Protein AF-A0A4V3UQ76-F1 (afdb_monomer_lite)

Organism: NCBI:txid1220188

pLDDT: mean 72.52, std 15.18, range [33.94, 88.88]

Secondary structure (DSSP, 8-state):
--HHHHHHTT-GGG------TTTSSS---------TT-HHHHHHHHHHHHHHHHHHTT-TTEEEEEEEEEETTTTEEEEEEEEEETTSS-EEEEEEEEE--SHHHHHHH-

Structure (mmCIF, N/CA/C/O backbone):
data_AF-A0A4V3UQ76-F1
#
_entry.id   AF-A0A4V3UQ76-F1
#
loop_
_atom_site.group_PDB
_atom_site.id
_atom_site.type_symbol
_atom_site.label_atom_id
_atom_site.label_alt_id
_atom_site.label_comp_id
_atom_site.label_asym_id
_atom_site.label_entity_id
_atom_site.label_seq_id
_atom_site.pdbx_PDB_ins_code
_atom_site.Cartn_x
_atom_site.Cartn_y
_atom_site.Cartn_z
_atom_site.occupancy
_atom_site.B_iso_or_equiv
_atom_site.auth_seq_id
_atom_site.auth_comp_id
_atom_site.auth_asym_id
_atom_site.auth_atom_id
_atom_site.pdbx_PDB_model_num
ATOM 1 N N . MET A 1 1 ? -2.208 -3.460 -18.403 1.00 53.78 1 MET A N 1
ATOM 2 C CA . MET A 1 1 ? -3.613 -2.983 -18.417 1.00 53.78 1 MET A CA 1
ATOM 3 C C . MET A 1 1 ? -4.265 -3.450 -17.126 1.00 53.78 1 MET A C 1
ATOM 5 O O . MET A 1 1 ? -4.016 -4.587 -16.751 1.00 53.78 1 MET A O 1
ATOM 9 N N . SER A 1 2 ? -5.030 -2.607 -16.426 1.00 59.75 2 SER A N 1
ATOM 10 C CA . SER A 1 2 ? -5.634 -3.023 -15.154 1.00 59.75 2 SER A CA 1
ATOM 11 C C . SER A 1 2 ? -6.688 -4.110 -15.378 1.00 59.75 2 SER A C 1
ATOM 13 O O . SER A 1 2 ? -7.590 -3.932 -16.200 1.00 59.75 2 SER A O 1
ATOM 15 N N . ALA A 1 3 ? -6.591 -5.216 -14.634 1.00 65.12 3 ALA A N 1
ATOM 16 C CA . ALA A 1 3 ? -7.556 -6.315 -14.670 1.00 65.12 3 ALA A CA 1
ATOM 17 C C . ALA A 1 3 ? -9.000 -5.833 -14.431 1.00 65.12 3 ALA A C 1
ATOM 19 O O . ALA A 1 3 ? -9.912 -6.240 -15.148 1.00 65.12 3 ALA A O 1
ATOM 20 N N . ALA A 1 4 ? -9.192 -4.882 -13.510 1.00 63.69 4 ALA A N 1
ATOM 21 C CA . ALA A 1 4 ? -10.497 -4.283 -13.237 1.00 63.69 4 ALA A CA 1
ATOM 22 C C . ALA A 1 4 ? -11.054 -3.510 -14.446 1.00 63.69 4 ALA A C 1
ATOM 24 O O . ALA A 1 4 ? -12.259 -3.514 -14.694 1.00 63.69 4 ALA A O 1
ATOM 25 N N . GLY A 1 5 ? -10.183 -2.854 -15.219 1.00 64.25 5 GLY A N 1
ATOM 26 C CA . GLY A 1 5 ? -10.569 -2.165 -16.449 1.00 64.25 5 GLY A CA 1
ATOM 27 C C . GLY A 1 5 ? -11.073 -3.141 -17.508 1.00 64.25 5 GLY A C 1
ATOM 28 O O . GLY A 1 5 ? -12.152 -2.934 -18.052 1.00 64.25 5 GLY A O 1
ATOM 29 N N . LEU A 1 6 ? -10.331 -4.231 -17.736 1.00 70.25 6 LEU A N 1
ATOM 30 C CA . LEU A 1 6 ? -10.701 -5.299 -18.674 1.00 70.25 6 LEU A CA 1
ATOM 31 C C . LEU A 1 6 ? -12.018 -5.983 -18.292 1.00 70.25 6 LEU A C 1
ATOM 33 O O . LEU A 1 6 ? -12.829 -6.273 -19.169 1.00 70.25 6 LEU A O 1
ATOM 37 N N . GLU A 1 7 ? -12.255 -6.203 -17.000 1.00 75.56 7 GLU A N 1
ATOM 38 C CA . GLU A 1 7 ? -13.502 -6.791 -16.509 1.00 75.56 7 GLU A CA 1
ATOM 39 C C . GLU A 1 7 ? -14.707 -5.862 -16.722 1.00 75.56 7 GLU A C 1
ATOM 41 O O . GLU A 1 7 ? -15.736 -6.316 -17.219 1.00 75.56 7 GLU A O 1
ATOM 46 N N . ARG A 1 8 ? -14.568 -4.552 -16.463 1.00 72.06 8 ARG A N 1
ATOM 47 C CA . ARG A 1 8 ? -15.651 -3.573 -16.696 1.00 72.06 8 ARG A CA 1
ATOM 48 C C . ARG A 1 8 ? -16.063 -3.451 -18.159 1.00 72.06 8 ARG A C 1
ATOM 50 O O . ARG A 1 8 ? -17.228 -3.183 -18.427 1.00 72.06 8 ARG A O 1
ATOM 57 N N . VAL A 1 9 ? -15.131 -3.636 -19.093 1.00 76.81 9 VAL A N 1
ATOM 58 C CA . VAL A 1 9 ? -15.417 -3.555 -20.537 1.00 76.81 9 VAL A CA 1
ATOM 59 C C . VAL A 1 9 ? -15.742 -4.916 -21.167 1.00 76.81 9 VAL A C 1
ATOM 61 O O . VAL A 1 9 ? -15.749 -5.039 -22.387 1.00 76.81 9 VAL A O 1
ATOM 64 N N . GLY A 1 10 ? -15.986 -5.959 -20.361 1.00 74.56 10 GLY A N 1
ATOM 65 C CA . GLY A 1 10 ? -16.352 -7.293 -20.859 1.00 74.56 10 GLY A CA 1
ATOM 66 C C . GLY A 1 10 ? -15.208 -8.062 -21.537 1.00 74.56 10 GLY A C 1
ATOM 67 O O . GLY A 1 10 ? -15.424 -9.109 -22.143 1.00 74.56 10 GLY A O 1
ATOM 68 N N . LEU A 1 11 ? -13.967 -7.590 -21.410 1.00 78.69 11 LEU A N 1
ATOM 69 C CA . LEU A 1 11 ? -12.767 -8.194 -21.998 1.00 78.69 11 LEU A CA 1
ATOM 70 C C . LEU A 1 11 ? -12.013 -9.094 -21.010 1.00 78.69 11 LEU A C 1
ATOM 72 O O . LEU A 1 11 ? -10.816 -9.333 -21.168 1.00 78.69 11 LEU A O 1
ATOM 76 N N . LYS A 1 12 ? -12.706 -9.628 -19.998 1.00 74.81 12 LYS A N 1
ATOM 77 C CA . LYS A 1 12 ? -12.123 -10.512 -18.976 1.00 74.81 12 LYS A CA 1
ATOM 78 C C . LYS A 1 12 ? -11.389 -11.717 -19.577 1.00 74.81 12 LYS A C 1
ATOM 80 O O . LYS A 1 12 ? -10.339 -12.097 -19.077 1.00 74.81 12 LYS A O 1
ATOM 85 N N . HIS A 1 13 ? -11.883 -12.254 -20.695 1.00 79.94 13 HIS A N 1
ATOM 86 C CA . HIS A 1 13 ? -11.270 -13.374 -21.423 1.00 79.94 13 HIS A CA 1
ATOM 87 C C . HIS A 1 13 ? -9.864 -13.074 -21.981 1.00 79.94 13 HIS A C 1
ATOM 89 O O . HIS A 1 13 ? -9.179 -13.985 -22.430 1.00 79.94 13 HIS A O 1
ATOM 95 N N . ARG A 1 14 ? -9.423 -11.809 -21.972 1.00 74.62 14 ARG A N 1
ATOM 96 C CA . ARG A 1 14 ? -8.074 -11.401 -22.392 1.00 74.62 14 ARG A CA 1
ATOM 97 C C . ARG A 1 14 ? -7.064 -11.373 -21.241 1.00 74.62 14 ARG A C 1
ATOM 99 O O . ARG A 1 14 ? -5.890 -11.100 -21.483 1.00 74.62 14 ARG A O 1
ATOM 106 N N . ILE A 1 15 ? -7.498 -11.610 -20.000 1.00 75.31 15 ILE A N 1
ATOM 107 C CA . ILE A 1 15 ? -6.608 -11.683 -18.837 1.00 75.31 15 ILE A CA 1
ATOM 108 C C . ILE A 1 15 ? -5.979 -13.077 -18.815 1.00 75.31 15 ILE A C 1
ATOM 110 O O . ILE A 1 15 ? -6.606 -14.037 -18.384 1.00 75.31 15 ILE A O 1
ATOM 114 N N . ASN A 1 16 ? -4.740 -13.178 -19.295 1.00 69.88 16 ASN A N 1
ATOM 115 C CA . ASN A 1 16 ? -4.013 -14.450 -19.340 1.00 69.88 16 ASN A CA 1
ATOM 116 C C . ASN A 1 16 ? -3.294 -14.770 -18.015 1.00 69.88 16 ASN A C 1
ATOM 118 O O . ASN A 1 16 ? -2.989 -15.922 -17.730 1.00 69.88 16 ASN A O 1
ATOM 122 N N . GLN A 1 17 ? -3.019 -13.743 -17.207 1.00 61.00 17 GLN A N 1
ATOM 123 C CA . GLN A 1 17 ? -2.379 -13.860 -15.901 1.00 61.00 17 GLN A CA 1
ATOM 124 C C . GLN A 1 17 ? -2.727 -12.635 -15.050 1.00 61.00 17 GLN A C 1
ATOM 126 O O . GLN A 1 17 ? -2.728 -11.505 -15.546 1.00 61.00 17 GLN A O 1
ATOM 131 N N . TYR A 1 18 ? -3.002 -12.856 -13.766 1.00 61.91 18 TYR A N 1
ATOM 132 C CA . TYR A 1 18 ? -3.028 -11.788 -12.771 1.00 61.91 18 TYR A CA 1
ATOM 133 C C . TYR A 1 18 ? -1.608 -11.618 -12.237 1.00 61.91 18 TYR A C 1
ATOM 135 O O . TYR A 1 18 ? -1.059 -12.536 -11.636 1.00 61.91 18 TYR A O 1
ATOM 143 N N . LEU A 1 19 ? -0.998 -10.466 -12.504 1.00 56.81 19 LEU A N 1
ATOM 144 C CA . LEU A 1 19 ? 0.328 -10.139 -11.989 1.00 56.81 19 LEU A CA 1
ATOM 145 C C . LEU A 1 19 ? 0.179 -9.639 -10.550 1.00 56.81 19 LEU A C 1
ATOM 147 O O . LEU A 1 19 ? -0.436 -8.597 -10.320 1.00 56.81 19 LEU A O 1
ATOM 151 N N . GLY A 1 20 ? 0.702 -10.419 -9.606 1.00 55.62 20 GLY A N 1
ATOM 152 C CA . GLY A 1 20 ? 0.828 -10.055 -8.197 1.00 55.62 20 GLY A CA 1
ATOM 153 C C . GLY A 1 20 ? 2.284 -9.797 -7.809 1.00 55.62 20 GLY A C 1
ATOM 154 O O . GLY A 1 20 ? 3.203 -10.044 -8.593 1.00 55.62 20 GLY A O 1
ATOM 155 N N . SER A 1 21 ? 2.487 -9.343 -6.571 1.00 56.47 21 SER A N 1
ATOM 156 C CA . SER A 1 21 ? 3.797 -8.979 -6.008 1.00 56.47 21 SER A CA 1
ATOM 157 C C . SER A 1 21 ? 4.902 -10.023 -6.195 1.00 56.47 21 SER A C 1
ATOM 159 O O . SER A 1 21 ? 6.065 -9.683 -6.395 1.00 56.47 21 SER A O 1
ATOM 161 N N . LYS A 1 22 ? 4.534 -11.307 -6.217 1.00 52.72 22 LYS A N 1
ATOM 162 C CA . LYS A 1 22 ? 5.484 -12.422 -6.294 1.00 52.72 22 LYS A CA 1
ATOM 163 C C . LYS A 1 22 ? 5.930 -12.794 -7.711 1.00 52.72 22 LYS A C 1
ATOM 165 O O . LYS A 1 22 ? 6.947 -13.465 -7.837 1.00 52.72 22 LYS A O 1
ATOM 170 N N . ASP A 1 23 ? 5.226 -12.346 -8.754 1.00 48.09 23 ASP A N 1
ATOM 171 C CA . ASP A 1 23 ? 5.364 -12.935 -10.097 1.00 48.09 23 ASP A CA 1
ATOM 172 C C . ASP A 1 23 ? 5.756 -11.945 -11.210 1.00 48.09 23 ASP A C 1
ATOM 174 O O . ASP A 1 23 ? 5.956 -12.369 -12.347 1.00 48.09 23 ASP A O 1
ATOM 178 N N . GLY A 1 24 ? 5.857 -10.633 -10.941 1.00 50.19 24 GLY A N 1
ATOM 179 C CA . GLY A 1 24 ? 5.938 -9.653 -12.038 1.00 50.19 24 GLY A CA 1
ATOM 180 C C . GLY A 1 24 ? 6.752 -8.378 -11.845 1.00 50.19 24 GLY A C 1
ATOM 181 O O . GLY A 1 24 ? 6.833 -7.607 -12.797 1.00 50.19 24 GLY A O 1
ATOM 182 N N . GLY A 1 25 ? 7.312 -8.098 -10.661 1.00 44.28 25 GLY A N 1
ATOM 183 C CA . GLY A 1 25 ? 8.108 -6.878 -10.404 1.00 44.28 25 GLY A CA 1
ATOM 184 C C . GLY A 1 25 ? 7.366 -5.541 -10.599 1.00 44.28 25 GLY A C 1
ATOM 185 O O . GLY A 1 25 ? 7.948 -4.475 -10.424 1.00 44.28 25 GLY A O 1
ATOM 186 N N . ILE A 1 26 ? 6.080 -5.590 -10.951 1.00 45.44 26 ILE A N 1
ATOM 187 C CA . ILE A 1 26 ? 5.165 -4.464 -11.105 1.00 45.44 26 ILE A CA 1
ATOM 188 C C . ILE A 1 26 ? 4.009 -4.757 -10.1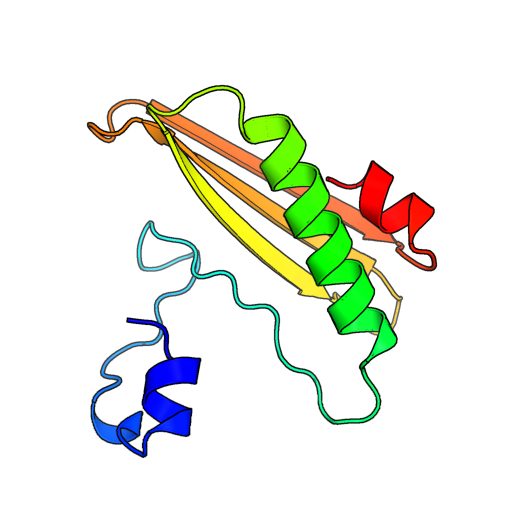46 1.00 45.44 26 ILE A C 1
ATOM 190 O O . ILE A 1 26 ? 3.153 -5.585 -10.464 1.00 45.44 26 ILE A O 1
ATOM 194 N N . LEU A 1 27 ? 3.984 -4.128 -8.963 1.00 46.19 27 LEU A N 1
ATOM 195 C CA . LEU A 1 27 ? 2.827 -4.242 -8.068 1.00 46.19 27 LEU A CA 1
ATOM 196 C C . LEU A 1 27 ? 1.689 -3.437 -8.695 1.00 46.19 27 LEU A C 1
ATOM 198 O O . LEU A 1 27 ? 1.770 -2.231 -8.950 1.00 46.19 27 LEU A O 1
ATOM 202 N N . HIS A 1 28 ? 0.618 -4.139 -9.017 1.00 43.44 28 HIS A N 1
ATOM 203 C CA . HIS A 1 28 ? -0.625 -3.518 -9.413 1.00 43.44 28 HIS A CA 1
ATOM 204 C C . HIS A 1 28 ? -1.324 -3.074 -8.125 1.00 43.44 28 HIS A C 1
ATOM 206 O O . HIS A 1 28 ? -1.478 -3.894 -7.224 1.00 43.44 28 HIS A O 1
ATOM 212 N N . ALA A 1 29 ? -1.739 -1.805 -8.033 1.00 40.19 29 ALA A N 1
ATOM 213 C CA . ALA A 1 29 ? -2.516 -1.296 -6.904 1.00 40.19 29 ALA A CA 1
ATOM 214 C C . ALA A 1 29 ? -3.852 -2.049 -6.823 1.00 40.19 29 ALA A C 1
ATOM 216 O O . ALA A 1 29 ? -4.852 -1.679 -7.444 1.00 40.19 29 ALA A O 1
ATOM 217 N N . ASN A 1 30 ? -3.855 -3.176 -6.118 1.00 43.59 30 ASN A N 1
ATOM 218 C CA . ASN A 1 30 ? -5.037 -3.983 -5.911 1.00 43.59 30 ASN A CA 1
ATOM 219 C C . ASN A 1 30 ? -5.719 -3.487 -4.639 1.00 43.59 30 ASN A C 1
ATOM 221 O O . ASN A 1 30 ? -5.721 -4.152 -3.607 1.00 43.59 30 ASN A O 1
ATOM 225 N N . ALA A 1 31 ? -6.320 -2.298 -4.711 1.00 45.56 31 ALA A N 1
ATOM 226 C CA . ALA A 1 31 ? -7.351 -1.931 -3.757 1.00 45.56 31 ALA A CA 1
ATOM 227 C C . ALA A 1 31 ? -8.513 -2.904 -3.984 1.00 45.56 31 ALA A C 1
ATOM 229 O O . ALA A 1 31 ? -9.384 -2.664 -4.821 1.00 45.56 31 ALA A O 1
ATOM 230 N N . THR A 1 32 ? -8.478 -4.050 -3.299 1.00 42.16 32 THR A N 1
ATOM 231 C CA . THR A 1 32 ? -9.539 -5.054 -3.347 1.00 42.16 32 THR A CA 1
ATOM 232 C C . THR A 1 32 ? -10.855 -4.320 -3.110 1.00 42.16 32 THR A C 1
ATOM 234 O O . THR A 1 32 ? -11.096 -3.789 -2.022 1.00 42.16 32 THR A O 1
ATOM 237 N N . ILE A 1 33 ? -11.692 -4.230 -4.149 1.00 45.66 33 ILE A N 1
ATOM 238 C CA . ILE A 1 33 ? -13.043 -3.680 -4.047 1.00 45.66 33 ILE A CA 1
ATOM 239 C C . ILE A 1 33 ? -13.842 -4.735 -3.286 1.00 45.66 33 ILE A C 1
ATOM 241 O O . ILE A 1 33 ? -14.508 -5.591 -3.866 1.00 45.66 33 ILE A O 1
ATOM 245 N N . ALA A 1 34 ? -13.703 -4.723 -1.963 1.00 41.28 34 ALA A N 1
ATOM 246 C CA . ALA A 1 34 ? -14.584 -5.461 -1.090 1.00 41.28 34 ALA A CA 1
ATOM 247 C C . ALA A 1 34 ? -16.012 -4.959 -1.346 1.00 41.28 34 ALA A C 1
ATOM 249 O O . ALA A 1 34 ? -16.249 -3.764 -1.522 1.00 41.28 34 ALA A O 1
ATOM 250 N N . GLN A 1 35 ? -16.932 -5.915 -1.415 1.00 33.94 35 GLN A N 1
ATOM 251 C CA . GLN A 1 35 ? -18.375 -5.788 -1.621 1.00 33.94 35 GLN A CA 1
ATOM 252 C C . GLN A 1 35 ? -19.038 -4.589 -0.891 1.00 33.94 35 GLN A C 1
ATOM 254 O O . GLN A 1 35 ? -18.457 -4.025 0.037 1.00 33.94 35 GLN A O 1
ATOM 259 N N . PRO A 1 36 ? -20.282 -4.203 -1.256 1.00 35.75 36 PRO A N 1
ATOM 260 C CA . PRO A 1 36 ? -20.867 -2.870 -1.021 1.00 35.75 36 PRO A CA 1
ATOM 261 C C . PRO A 1 36 ? -20.989 -2.387 0.438 1.00 35.75 36 PRO A C 1
ATOM 263 O O . PRO A 1 36 ? -21.384 -1.247 0.667 1.00 35.75 36 PRO A O 1
ATOM 266 N N . THR A 1 37 ? -20.638 -3.204 1.431 1.00 42.53 37 THR A N 1
ATOM 267 C CA . THR A 1 37 ? -20.554 -2.842 2.854 1.00 42.53 37 THR A CA 1
ATOM 268 C C . THR A 1 37 ? -19.179 -2.278 3.272 1.00 42.53 37 THR A C 1
ATOM 270 O O . THR A 1 37 ? -19.028 -1.817 4.401 1.00 42.53 37 THR A O 1
ATOM 273 N N . GLY A 1 38 ? -18.178 -2.260 2.375 1.00 51.75 38 GLY A N 1
ATOM 274 C CA . GLY A 1 38 ? -16.764 -1.932 2.643 1.00 51.75 38 GLY A CA 1
ATOM 275 C C . GLY A 1 38 ? -16.294 -0.499 2.346 1.00 51.75 38 GLY A C 1
ATOM 276 O O . GLY A 1 38 ? -15.087 -0.256 2.331 1.00 51.75 38 GLY A O 1
ATOM 277 N N . ARG A 1 39 ? -17.208 0.460 2.125 1.00 55.47 39 ARG A N 1
ATOM 278 C CA . ARG A 1 39 ? -16.880 1.835 1.682 1.00 55.47 39 ARG A CA 1
ATOM 279 C C . ARG A 1 39 ? -15.833 2.519 2.575 1.00 55.47 39 ARG A C 1
ATOM 281 O O . ARG A 1 39 ? -14.921 3.141 2.054 1.00 55.47 39 ARG A O 1
ATOM 288 N N . SER A 1 40 ? -15.903 2.335 3.896 1.00 68.25 40 SER A N 1
ATOM 289 C CA . SER A 1 40 ? -14.927 2.894 4.842 1.00 68.25 40 SER A CA 1
ATOM 290 C C . SER A 1 40 ? -13.539 2.257 4.725 1.00 68.25 40 SER A C 1
ATOM 292 O O . SER A 1 40 ? -12.557 2.985 4.676 1.00 68.25 40 SER A O 1
ATOM 294 N N . LYS A 1 41 ? -13.427 0.927 4.606 1.00 78.31 41 LYS A N 1
ATOM 295 C CA . LYS A 1 41 ? -12.129 0.238 4.463 1.00 78.31 41 LYS A CA 1
ATOM 296 C C . LYS A 1 41 ? -11.426 0.601 3.155 1.00 78.31 41 LYS A C 1
ATOM 298 O O . LYS A 1 41 ? -10.242 0.919 3.164 1.00 78.31 41 LYS A O 1
ATOM 303 N N . SER A 1 42 ? -12.153 0.605 2.038 1.00 76.94 42 SER A N 1
ATOM 304 C CA . SER A 1 42 ? -11.585 1.012 0.747 1.00 76.94 42 SER A CA 1
ATOM 305 C C . SER A 1 42 ? -11.211 2.498 0.730 1.00 76.94 42 SER A C 1
ATOM 307 O O . SER A 1 42 ? -10.191 2.856 0.151 1.00 76.94 42 SER A O 1
ATOM 309 N N . THR A 1 43 ? -11.985 3.366 1.399 1.00 83.69 43 THR A N 1
ATOM 310 C CA . THR A 1 43 ? -11.623 4.782 1.569 1.00 83.69 43 THR A CA 1
ATOM 311 C C . THR A 1 43 ? -10.354 4.950 2.402 1.00 83.69 43 THR A C 1
ATOM 313 O O . THR A 1 43 ? -9.488 5.715 1.997 1.00 83.69 43 THR A O 1
ATOM 316 N N . LEU A 1 44 ? -10.212 4.233 3.521 1.00 85.62 44 LEU A N 1
ATOM 317 C CA . LEU A 1 44 ? -9.018 4.301 4.371 1.00 85.62 44 LEU A CA 1
ATOM 318 C C . LEU A 1 44 ? -7.764 3.818 3.633 1.00 85.62 44 LEU A C 1
ATOM 320 O O . LEU A 1 44 ? -6.752 4.506 3.661 1.00 85.62 44 LEU A O 1
ATOM 324 N N . ALA A 1 45 ? -7.853 2.702 2.905 1.00 85.25 45 ALA A N 1
ATOM 325 C CA . ALA A 1 45 ? -6.750 2.226 2.072 1.00 85.25 45 ALA A CA 1
ATOM 326 C C . ALA A 1 45 ? -6.365 3.256 0.992 1.00 85.25 45 ALA A C 1
ATOM 328 O O . ALA A 1 45 ? -5.211 3.649 0.884 1.00 85.25 45 ALA A O 1
ATOM 329 N N . CYS A 1 46 ? -7.344 3.795 0.259 1.00 85.00 46 CYS A N 1
ATOM 330 C CA . CYS A 1 46 ? -7.089 4.810 -0.768 1.00 85.00 46 CYS A CA 1
ATOM 331 C C . CYS A 1 46 ? -6.467 6.099 -0.196 1.00 85.00 46 CYS A C 1
ATOM 333 O O . CYS A 1 46 ? -5.619 6.718 -0.835 1.00 85.00 46 CYS A O 1
ATOM 335 N N . LEU A 1 47 ? -6.869 6.514 1.010 1.00 87.00 47 LEU A N 1
ATOM 336 C CA . LEU A 1 47 ? -6.290 7.681 1.678 1.00 87.00 47 LEU A CA 1
ATOM 337 C C . LEU A 1 47 ? -4.840 7.441 2.100 1.00 87.00 47 LEU A C 1
ATOM 339 O O . LEU A 1 47 ? -4.016 8.322 1.869 1.00 87.00 47 LEU A O 1
ATOM 343 N N . ALA A 1 48 ? -4.531 6.260 2.637 1.00 86.12 48 ALA A N 1
ATOM 344 C CA . ALA A 1 48 ? -3.161 5.874 2.956 1.00 86.12 48 ALA A CA 1
ATOM 345 C C . ALA A 1 48 ? -2.281 5.822 1.698 1.00 86.12 48 ALA A C 1
ATOM 347 O O . ALA A 1 48 ? -1.211 6.421 1.668 1.00 86.12 48 ALA A O 1
ATOM 348 N N . GLU A 1 49 ? -2.769 5.214 0.611 1.00 85.06 49 GLU A N 1
ATOM 349 C CA . GLU A 1 49 ? -2.022 5.112 -0.649 1.00 85.06 49 GLU A CA 1
ATOM 350 C C . GLU A 1 49 ? -1.742 6.504 -1.218 1.00 85.06 49 GLU A C 1
ATOM 352 O O . GLU A 1 49 ? -0.624 6.824 -1.618 1.00 85.06 49 GLU A O 1
ATOM 357 N N . ARG A 1 50 ? -2.757 7.371 -1.204 1.00 85.94 50 ARG A N 1
ATOM 358 C CA . ARG A 1 50 ? -2.629 8.744 -1.685 1.00 85.94 50 ARG A CA 1
ATOM 359 C C . ARG A 1 50 ? -1.683 9.577 -0.822 1.00 85.94 50 ARG A C 1
ATOM 361 O O . ARG A 1 50 ? -1.011 10.446 -1.372 1.00 85.94 50 ARG A O 1
ATOM 368 N N . SER A 1 51 ? -1.661 9.358 0.492 1.00 86.25 51 SER A N 1
ATOM 369 C CA . SER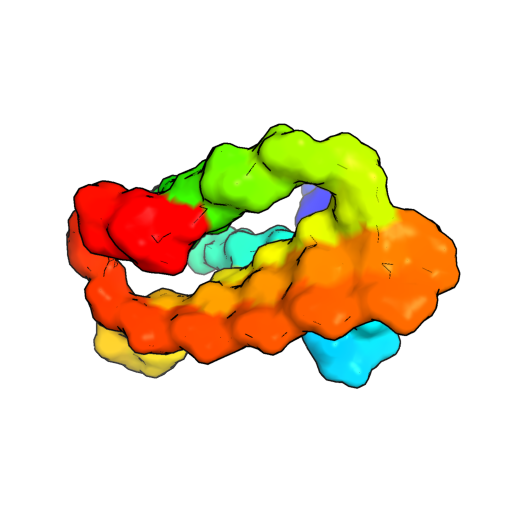 A 1 51 ? -0.724 10.038 1.392 1.00 86.25 51 SER A CA 1
ATOM 370 C C . SER A 1 51 ? 0.715 9.642 1.068 1.00 86.25 51 SER A C 1
ATOM 372 O O . SER A 1 51 ? 1.528 10.514 0.765 1.00 86.25 51 SER A O 1
ATOM 374 N N . LEU A 1 52 ? 0.974 8.337 0.934 1.00 84.94 52 LEU A N 1
ATOM 375 C CA . LEU A 1 52 ? 2.284 7.814 0.549 1.00 84.94 52 LEU A CA 1
ATOM 376 C C . LEU A 1 52 ? 2.754 8.365 -0.797 1.00 84.94 52 LEU A C 1
ATOM 378 O O . LEU A 1 52 ? 3.888 8.823 -0.933 1.00 84.94 52 LEU A O 1
ATOM 382 N N . MET A 1 53 ? 1.872 8.372 -1.797 1.00 83.44 53 MET A N 1
ATOM 383 C CA . MET A 1 53 ? 2.203 8.907 -3.118 1.00 83.44 53 MET A CA 1
ATOM 384 C C . MET A 1 53 ? 2.555 10.399 -3.055 1.00 83.44 53 MET A C 1
ATOM 386 O O . MET A 1 53 ? 3.509 10.806 -3.707 1.00 83.44 53 MET A O 1
ATOM 390 N N . ARG A 1 54 ? 1.876 11.204 -2.224 1.00 83.75 54 ARG A N 1
ATOM 391 C CA . ARG A 1 54 ? 2.235 12.621 -1.999 1.00 83.75 54 ARG A CA 1
ATOM 392 C C . ARG A 1 54 ? 3.584 12.789 -1.304 1.00 83.75 54 ARG A C 1
ATOM 394 O O . ARG A 1 54 ? 4.311 13.730 -1.611 1.00 83.75 54 ARG A O 1
ATOM 401 N N . THR A 1 55 ? 3.930 11.896 -0.381 1.00 81.19 55 THR A N 1
ATOM 402 C CA . THR A 1 55 ? 5.247 11.889 0.271 1.00 81.19 55 THR A CA 1
ATOM 403 C C . THR A 1 55 ? 6.356 11.573 -0.739 1.00 81.19 55 THR A C 1
ATOM 405 O O . THR A 1 55 ? 7.427 12.185 -0.706 1.00 81.19 55 THR A O 1
ATOM 408 N N . LEU A 1 56 ? 6.082 10.660 -1.676 1.00 75.31 56 LEU A N 1
ATOM 409 C CA . LEU A 1 56 ? 7.026 10.188 -2.692 1.00 75.31 56 LEU A CA 1
ATOM 410 C C . LEU A 1 56 ? 7.030 11.014 -3.997 1.00 75.31 56 LEU A C 1
ATOM 412 O O . LEU A 1 56 ? 7.945 10.860 -4.801 1.00 75.31 56 LEU A O 1
ATOM 416 N N . GLU A 1 57 ? 6.076 11.933 -4.194 1.00 65.19 57 GLU A N 1
ATOM 417 C CA . GLU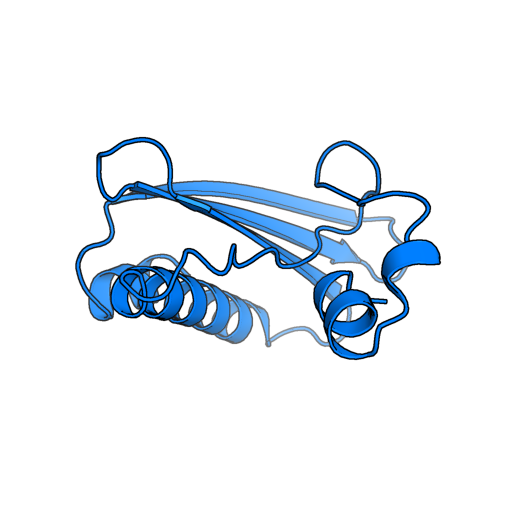 A 1 57 ? 5.902 12.817 -5.371 1.00 65.19 57 GLU A CA 1
ATOM 418 C C . GLU A 1 57 ? 7.093 13.759 -5.660 1.00 65.19 57 GLU A C 1
ATOM 420 O O . GLU A 1 57 ? 7.039 14.575 -6.581 1.00 65.19 57 GLU A O 1
ATOM 425 N N . ARG A 1 58 ? 8.185 13.677 -4.893 1.00 56.16 58 ARG A N 1
ATOM 426 C CA . ARG A 1 58 ? 9.335 14.579 -5.026 1.00 56.16 58 ARG A CA 1
ATOM 427 C C . ARG A 1 58 ? 10.264 14.234 -6.189 1.00 56.16 58 ARG A C 1
ATOM 429 O O . ARG A 1 58 ? 10.956 15.137 -6.645 1.00 56.16 58 ARG A O 1
ATOM 436 N N . ASP A 1 59 ? 10.240 13.002 -6.703 1.00 59.41 59 ASP A N 1
ATOM 437 C CA . ASP A 1 59 ? 11.126 12.579 -7.794 1.00 59.41 59 ASP A CA 1
ATOM 438 C C . ASP A 1 59 ? 10.357 12.013 -8.999 1.00 59.41 59 ASP A C 1
ATOM 440 O O . ASP A 1 59 ? 9.785 10.928 -8.967 1.00 59.41 59 ASP A O 1
ATOM 444 N N . TRP A 1 60 ? 10.402 12.736 -10.122 1.00 59.66 60 TRP A N 1
ATOM 445 C CA . TRP A 1 60 ? 9.835 12.328 -11.422 1.00 59.66 60 TRP A CA 1
ATOM 446 C C . TRP A 1 60 ? 10.552 11.109 -12.051 1.00 59.66 60 TRP A C 1
ATOM 448 O O . TRP A 1 60 ? 10.093 10.524 -13.030 1.00 59.66 60 TRP A O 1
ATOM 458 N N . SER A 1 61 ? 11.704 10.723 -11.503 1.00 65.12 61 SER A N 1
ATOM 459 C CA . SER A 1 61 ? 12.651 9.750 -12.065 1.00 65.12 61 SER A CA 1
ATOM 460 C C . SER A 1 61 ? 12.526 8.331 -11.497 1.00 65.12 61 SER A C 1
ATOM 462 O O . SER A 1 61 ? 13.432 7.516 -11.681 1.00 65.12 61 SER A O 1
ATOM 464 N N . VAL A 1 62 ? 11.420 8.010 -10.822 1.00 71.00 62 VAL A N 1
ATOM 465 C CA . VAL A 1 62 ? 11.205 6.692 -10.210 1.00 71.00 62 VAL A CA 1
ATOM 466 C C . VAL A 1 62 ? 9.838 6.099 -10.552 1.00 71.00 62 VAL A C 1
ATOM 468 O O . VAL A 1 62 ? 8.854 6.801 -10.771 1.00 71.00 62 VAL A O 1
ATOM 471 N N . ARG A 1 63 ? 9.773 4.769 -10.609 1.00 76.50 63 ARG A N 1
ATOM 472 C CA . ARG A 1 63 ? 8.537 3.989 -10.693 1.00 76.50 63 ARG A CA 1
ATOM 473 C C . ARG A 1 63 ? 8.125 3.596 -9.284 1.00 76.50 63 ARG A C 1
ATOM 475 O O . ARG A 1 63 ? 8.845 2.849 -8.630 1.00 76.50 63 ARG A O 1
ATOM 482 N N . ILE A 1 64 ? 6.974 4.084 -8.842 1.00 80.75 64 ILE A N 1
ATOM 483 C CA . ILE A 1 64 ? 6.406 3.769 -7.530 1.00 80.75 64 ILE A CA 1
ATOM 484 C C . ILE A 1 64 ? 5.265 2.781 -7.722 1.00 80.75 64 ILE A C 1
ATOM 486 O O . ILE A 1 64 ? 4.499 2.862 -8.685 1.00 80.75 64 ILE A O 1
ATOM 490 N N . SER A 1 65 ? 5.166 1.833 -6.808 1.00 82.19 65 SER A N 1
ATOM 491 C CA . SER A 1 65 ? 4.189 0.769 -6.862 1.00 82.19 65 SER A CA 1
ATOM 492 C C . SER A 1 65 ? 3.803 0.408 -5.430 1.00 82.19 65 SER A C 1
ATOM 494 O O . SER A 1 65 ? 4.671 0.153 -4.600 1.00 82.19 65 SER A O 1
ATOM 496 N N . VAL A 1 66 ? 2.507 0.477 -5.123 1.00 82.19 66 VAL A N 1
ATOM 497 C CA . VAL A 1 66 ? 1.963 0.309 -3.768 1.00 82.19 66 VAL A CA 1
ATOM 498 C C . VAL A 1 66 ? 0.866 -0.747 -3.812 1.00 82.19 66 VAL A C 1
ATOM 500 O O . VAL A 1 66 ? 0.028 -0.750 -4.713 1.00 82.19 66 VAL A O 1
ATOM 503 N N . GLU A 1 67 ? 0.876 -1.648 -2.840 1.00 84.00 67 GLU A N 1
ATOM 504 C CA . GLU A 1 67 ? -0.137 -2.670 -2.627 1.00 84.00 67 GLU A CA 1
ATOM 505 C C . GLU A 1 67 ? -0.656 -2.588 -1.194 1.00 84.00 67 GLU A C 1
ATOM 507 O O . GLU A 1 67 ? 0.086 -2.293 -0.254 1.00 84.00 67 GLU A O 1
ATOM 512 N N . MET A 1 68 ? -1.952 -2.848 -1.037 1.00 82.19 68 MET A N 1
ATOM 513 C CA . MET A 1 68 ? -2.614 -2.826 0.255 1.00 82.19 68 MET A CA 1
ATOM 514 C C . MET A 1 68 ? -3.491 -4.045 0.455 1.00 82.19 68 MET A C 1
ATOM 516 O O . MET A 1 68 ? -4.326 -4.378 -0.387 1.00 82.19 68 MET A O 1
ATOM 520 N N . GLU A 1 69 ? -3.357 -4.655 1.624 1.00 84.25 69 GLU A N 1
ATOM 521 C CA . GLU A 1 69 ? -4.112 -5.836 2.009 1.00 84.25 69 GLU A CA 1
ATOM 522 C C . GLU A 1 69 ? -4.678 -5.661 3.420 1.00 84.25 69 GLU A C 1
ATOM 524 O O . GLU A 1 69 ? -3.961 -5.344 4.367 1.00 84.25 69 GLU A O 1
ATOM 529 N N . TRP A 1 70 ? -5.984 -5.875 3.585 1.00 84.75 70 TRP A N 1
ATOM 530 C CA . TRP A 1 70 ? -6.587 -5.945 4.917 1.00 84.75 70 TRP A CA 1
ATOM 531 C C . TRP A 1 70 ? -6.396 -7.354 5.479 1.00 84.75 70 TRP A C 1
ATOM 533 O O . TRP A 1 70 ? -6.924 -8.312 4.914 1.00 84.75 70 TRP A O 1
ATOM 543 N N . ILE A 1 71 ? -5.681 -7.482 6.597 1.00 83.50 71 ILE A N 1
ATOM 544 C CA . ILE A 1 71 ? -5.287 -8.781 7.151 1.00 83.50 71 ILE A CA 1
ATOM 545 C C . ILE A 1 71 ? -6.179 -9.174 8.323 1.00 83.50 71 ILE A C 1
ATOM 547 O O . ILE A 1 71 ? -6.231 -8.510 9.360 1.00 83.50 71 ILE A O 1
ATOM 551 N N . GLY A 1 72 ? -6.825 -10.330 8.175 1.00 72.88 72 GLY A N 1
ATOM 552 C CA . GLY A 1 72 ? -7.649 -10.932 9.216 1.00 72.88 72 GLY A CA 1
ATOM 553 C C . GLY A 1 72 ? -8.958 -10.178 9.477 1.00 72.88 72 GLY A C 1
ATOM 554 O O . GLY A 1 72 ? -9.451 -9.405 8.656 1.00 72.88 72 GLY A O 1
ATOM 555 N N . GLN A 1 73 ? -9.568 -10.457 10.632 1.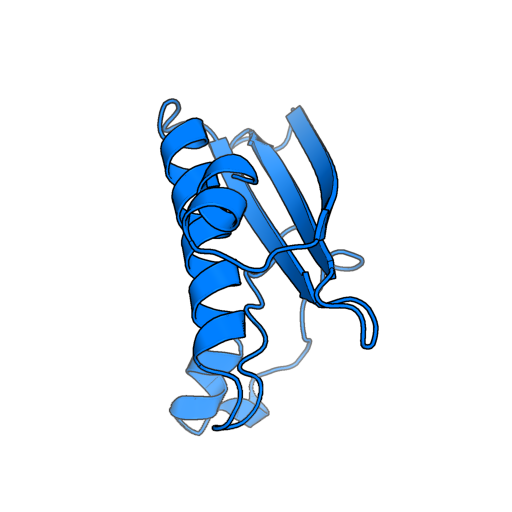00 66.44 73 GLN A N 1
ATOM 556 C CA . GLN A 1 73 ? -10.811 -9.802 11.071 1.00 66.44 73 GLN A CA 1
ATOM 557 C C . GLN A 1 73 ? -10.553 -8.502 11.849 1.00 66.44 73 GLN A C 1
ATOM 559 O O . GLN A 1 73 ? -11.408 -7.614 11.890 1.00 66.44 73 GLN A O 1
ATOM 564 N N . SER A 1 74 ? -9.363 -8.374 12.435 1.00 61.94 74 SER A N 1
ATOM 565 C CA . SER A 1 74 ? -8.799 -7.130 12.951 1.00 61.94 74 SER A CA 1
ATOM 566 C C . SER A 1 74 ? -8.645 -6.141 11.799 1.00 61.94 74 SER A C 1
ATOM 568 O O . SER A 1 74 ? -8.212 -6.523 10.721 1.00 61.94 74 SER A O 1
ATOM 570 N N . LYS A 1 75 ? -8.997 -4.868 11.987 1.00 73.88 75 LYS A N 1
ATOM 571 C CA . LYS A 1 75 ? -8.850 -3.808 10.971 1.00 73.88 75 LYS A CA 1
ATOM 572 C C . LYS A 1 75 ? -7.367 -3.439 10.739 1.00 73.88 75 LYS A C 1
ATOM 574 O O . LYS A 1 75 ? -7.009 -2.268 10.795 1.00 73.88 75 LYS A O 1
ATOM 579 N N . ALA A 1 76 ? -6.510 -4.433 10.537 1.00 84.62 76 ALA A N 1
ATOM 580 C CA . ALA A 1 76 ? -5.111 -4.283 10.190 1.00 84.62 76 ALA A CA 1
ATOM 581 C C . ALA A 1 76 ? -4.993 -4.120 8.675 1.00 84.62 76 ALA A C 1
ATOM 583 O O . ALA A 1 76 ? -5.546 -4.918 7.915 1.00 84.62 76 ALA A O 1
ATOM 584 N N . LEU A 1 77 ? -4.298 -3.073 8.257 1.00 86.44 77 LEU A N 1
ATOM 585 C CA . LEU A 1 77 ? -3.962 -2.767 6.881 1.00 86.44 77 LEU A CA 1
ATOM 586 C C . LEU A 1 77 ? -2.455 -2.966 6.721 1.00 86.44 77 LEU A C 1
ATOM 588 O O . LEU A 1 77 ? -1.664 -2.278 7.366 1.00 86.44 77 LEU A O 1
ATOM 592 N N . ARG A 1 78 ? -2.077 -3.922 5.877 1.00 87.50 78 ARG A N 1
ATOM 593 C CA . ARG A 1 78 ? -0.716 -4.085 5.374 1.00 87.50 78 ARG A CA 1
ATOM 594 C C . ARG A 1 78 ? -0.549 -3.203 4.156 1.00 87.50 78 ARG A C 1
ATOM 596 O O . ARG A 1 78 ? -1.342 -3.306 3.223 1.00 87.50 78 ARG A O 1
ATOM 603 N N . MET A 1 79 ? 0.478 -2.370 4.166 1.00 88.69 79 MET A N 1
ATOM 604 C CA . MET A 1 79 ? 0.902 -1.563 3.033 1.00 88.69 79 MET A CA 1
ATOM 605 C C . MET A 1 79 ? 2.301 -2.003 2.617 1.00 88.69 79 MET A C 1
ATOM 607 O O . MET A 1 79 ? 3.236 -1.945 3.413 1.00 88.69 79 MET A O 1
ATOM 611 N N . SER A 1 80 ? 2.441 -2.422 1.366 1.00 87.25 80 SER A N 1
ATOM 612 C CA . SER A 1 80 ? 3.718 -2.759 0.744 1.00 87.25 80 SER A CA 1
ATOM 613 C C . SER A 1 80 ? 3.996 -1.762 -0.368 1.00 87.25 80 SER A C 1
ATOM 615 O O . SER A 1 80 ? 3.167 -1.586 -1.256 1.00 87.25 80 SER A O 1
ATOM 617 N N . ALA A 1 81 ? 5.156 -1.117 -0.341 1.00 85.50 81 ALA A N 1
ATOM 618 C CA . ALA A 1 81 ? 5.548 -0.145 -1.350 1.00 85.50 81 ALA A CA 1
ATOM 619 C C . ALA A 1 81 ? 6.925 -0.485 -1.907 1.00 85.50 81 ALA A C 1
ATOM 621 O O . ALA A 1 81 ? 7.819 -0.893 -1.170 1.00 85.50 81 ALA A O 1
ATOM 622 N N . ILE A 1 82 ? 7.097 -0.303 -3.212 1.00 83.12 82 ILE A N 1
ATOM 623 C CA . ILE A 1 82 ? 8.383 -0.396 -3.889 1.00 83.12 82 ILE A CA 1
ATOM 624 C C . ILE A 1 82 ? 8.584 0.822 -4.784 1.00 83.12 82 ILE A C 1
ATOM 626 O O . ILE A 1 82 ? 7.683 1.254 -5.507 1.00 83.12 82 ILE A O 1
ATOM 630 N N . VAL A 1 83 ? 9.793 1.362 -4.734 1.00 83.38 83 VAL A N 1
ATOM 631 C CA . VAL A 1 83 ? 10.286 2.416 -5.611 1.00 83.38 83 VAL A CA 1
ATOM 632 C C . VAL A 1 83 ? 11.435 1.833 -6.415 1.00 83.38 83 VAL A C 1
ATOM 634 O O . VAL A 1 83 ? 12.359 1.264 -5.842 1.00 83.38 83 VAL A O 1
ATOM 637 N N . VAL A 1 84 ? 11.378 1.955 -7.736 1.00 80.12 84 VAL A N 1
ATOM 638 C CA . VAL A 1 84 ? 12.384 1.421 -8.662 1.00 80.12 84 VAL A CA 1
ATOM 639 C C . VAL A 1 84 ? 12.875 2.544 -9.570 1.00 80.12 84 VAL A C 1
ATOM 641 O O . VAL A 1 84 ? 12.073 3.336 -10.064 1.00 80.12 84 VAL A O 1
ATOM 644 N N . SER A 1 85 ? 14.178 2.624 -9.823 1.00 79.69 85 SER A N 1
ATOM 645 C CA . SER A 1 85 ? 14.736 3.555 -10.807 1.00 79.69 85 SER A CA 1
ATOM 646 C C . SER A 1 85 ? 14.217 3.248 -12.222 1.00 79.69 85 SER A C 1
ATOM 648 O O . SER A 1 85 ? 13.813 2.125 -12.538 1.00 79.69 85 SER A O 1
ATOM 650 N N . LEU A 1 86 ? 14.198 4.243 -13.115 1.00 78.94 86 LEU A N 1
ATOM 651 C CA . LEU A 1 86 ? 13.675 4.057 -14.482 1.00 78.94 86 LEU A CA 1
ATOM 652 C C . LEU A 1 86 ? 14.424 2.980 -15.282 1.00 78.94 86 LEU A C 1
ATOM 654 O O . LEU A 1 86 ? 13.804 2.256 -16.069 1.00 78.94 86 LEU A O 1
ATOM 658 N N . ASP A 1 87 ? 15.733 2.883 -15.061 1.00 79.94 87 ASP A N 1
ATOM 659 C CA . ASP A 1 87 ? 16.638 1.895 -15.652 1.00 79.94 87 ASP A CA 1
ATOM 660 C C . ASP A 1 87 ? 16.608 0.537 -14.925 1.00 79.94 87 ASP A C 1
ATOM 662 O O . ASP A 1 87 ? 17.196 -0.425 -15.411 1.00 79.94 87 ASP A O 1
ATOM 666 N N . GLY A 1 88 ? 15.909 0.438 -13.788 1.00 77.50 88 GLY A N 1
ATOM 667 C CA . GLY A 1 88 ? 15.791 -0.782 -12.991 1.00 77.50 88 GLY A CA 1
ATOM 668 C C . GLY A 1 88 ? 17.048 -1.164 -12.206 1.00 77.50 88 GLY A C 1
ATOM 669 O O . GLY A 1 88 ? 17.081 -2.248 -11.631 1.00 77.50 88 GLY A O 1
ATOM 670 N N . SER A 1 89 ? 18.077 -0.312 -12.173 1.00 82.69 89 SER A N 1
ATOM 671 C CA . SER A 1 89 ? 19.336 -0.590 -11.471 1.00 82.69 89 SER A CA 1
ATOM 672 C C . SER A 1 89 ? 19.219 -0.497 -9.948 1.00 82.69 89 SER A C 1
ATOM 674 O O . SER A 1 89 ? 20.007 -1.119 -9.233 1.00 82.69 89 SER A O 1
ATOM 676 N N . GLN A 1 90 ? 18.241 0.257 -9.440 1.00 76.69 90 GLN A N 1
ATOM 677 C CA . GLN A 1 90 ? 18.035 0.475 -8.013 1.00 76.69 90 GLN A CA 1
ATOM 678 C C . GLN A 1 90 ? 16.574 0.266 -7.632 1.00 76.69 90 GLN A C 1
ATOM 680 O O . GLN A 1 90 ? 15.660 0.685 -8.344 1.00 76.69 90 GLN A O 1
ATOM 685 N N . SER A 1 91 ? 16.355 -0.340 -6.468 1.00 82.25 91 SER A N 1
ATOM 686 C CA . SER A 1 91 ? 15.027 -0.486 -5.882 1.00 82.25 91 SER A CA 1
ATOM 687 C C . SER A 1 91 ? 15.069 -0.382 -4.363 1.00 82.25 91 SER A C 1
ATOM 689 O O . SER A 1 91 ? 15.975 -0.930 -3.736 1.00 82.25 91 SER A O 1
ATOM 691 N N . ALA A 1 92 ? 14.058 0.254 -3.781 1.00 82.81 92 ALA A N 1
ATOM 692 C CA . ALA A 1 92 ? 13.784 0.245 -2.351 1.00 82.81 92 ALA A CA 1
ATOM 693 C C . ALA A 1 92 ? 12.363 -0.277 -2.136 1.00 82.81 92 ALA A C 1
ATOM 695 O O . ALA A 1 92 ? 11.420 0.267 -2.707 1.00 82.81 92 ALA A O 1
ATOM 696 N N . GLN A 1 93 ? 12.219 -1.338 -1.346 1.00 85.75 93 GLN A N 1
ATOM 697 C CA . GLN A 1 93 ? 10.932 -1.927 -0.993 1.00 85.75 93 GLN A CA 1
ATOM 698 C C . GLN A 1 93 ? 10.786 -1.937 0.522 1.00 85.75 93 GLN A C 1
ATOM 700 O O . GLN A 1 93 ? 11.730 -2.299 1.221 1.00 85.75 93 GLN A O 1
ATOM 705 N N . ASP A 1 94 ? 9.596 -1.599 1.006 1.00 86.12 94 ASP A N 1
ATOM 706 C CA . ASP A 1 94 ? 9.250 -1.721 2.416 1.00 86.12 94 ASP A CA 1
ATOM 707 C C . ASP A 1 94 ? 7.814 -2.234 2.592 1.00 86.12 94 ASP A C 1
ATOM 709 O O . ASP A 1 94 ? 6.991 -2.202 1.670 1.00 86.12 94 ASP A O 1
ATOM 713 N N . THR A 1 95 ? 7.516 -2.792 3.761 1.00 86.94 95 THR A N 1
ATOM 714 C CA . THR A 1 95 ? 6.185 -3.275 4.133 1.00 86.94 95 THR A CA 1
ATOM 715 C C . THR A 1 95 ? 5.898 -2.963 5.589 1.00 86.94 95 THR A C 1
ATOM 717 O O . THR A 1 95 ? 6.660 -3.335 6.475 1.00 86.94 95 THR A O 1
ATOM 720 N N . THR A 1 96 ? 4.763 -2.316 5.834 1.00 87.06 96 THR A N 1
ATOM 721 C CA . THR A 1 96 ? 4.308 -1.933 7.171 1.00 87.06 96 THR A CA 1
ATOM 722 C C . THR A 1 96 ? 2.877 -2.401 7.400 1.00 87.06 96 THR A C 1
ATOM 724 O O . THR A 1 96 ? 2.014 -2.246 6.537 1.00 87.06 96 THR A O 1
ATOM 727 N N . ASP A 1 97 ? 2.622 -2.923 8.598 1.00 88.81 97 ASP A N 1
ATOM 728 C CA . ASP A 1 97 ? 1.309 -3.378 9.043 1.00 88.81 97 ASP A CA 1
ATOM 729 C C . ASP A 1 97 ? 0.826 -2.488 10.188 1.00 88.81 97 ASP A C 1
ATOM 731 O O . ASP A 1 97 ? 1.480 -2.405 11.227 1.00 88.81 97 ASP A O 1
ATOM 735 N N . THR A 1 98 ? -0.335 -1.852 10.030 1.00 86.81 98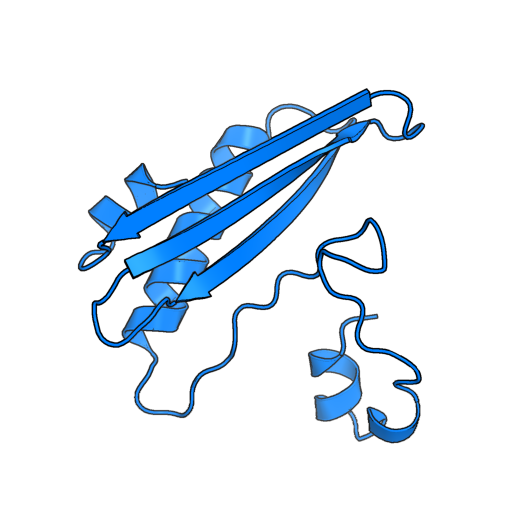 THR A N 1
ATOM 736 C CA . THR A 1 98 ? -0.917 -0.987 11.066 1.00 86.81 98 THR A CA 1
ATOM 737 C C . THR A 1 98 ? -2.415 -1.199 11.181 1.00 86.81 98 THR A C 1
ATOM 739 O O . THR A 1 98 ? -3.114 -1.468 10.207 1.00 86.81 98 THR A O 1
ATOM 742 N N . THR A 1 99 ? -2.937 -1.068 12.398 1.00 88.88 99 THR A N 1
ATOM 743 C CA . THR A 1 99 ? -4.385 -1.044 12.609 1.00 88.88 99 THR A CA 1
ATOM 744 C C . THR A 1 99 ? -4.925 0.335 12.248 1.00 88.88 99 THR A C 1
ATOM 7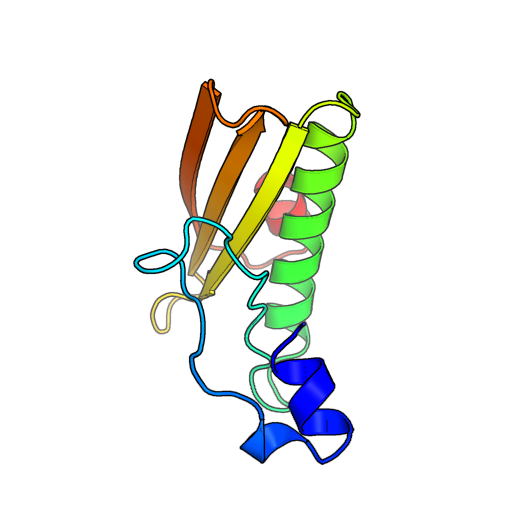46 O O . THR A 1 99 ? -4.483 1.322 12.820 1.00 88.88 99 THR A O 1
ATOM 749 N N . VAL A 1 100 ? -5.878 0.394 11.311 1.00 84.94 100 VAL A N 1
ATOM 750 C CA . VAL A 1 100 ? -6.459 1.653 10.821 1.00 84.94 100 VAL A CA 1
ATOM 751 C C . VAL A 1 100 ? -7.961 1.688 11.099 1.00 84.94 100 VAL A C 1
ATOM 753 O O . VAL A 1 100 ? -8.741 0.810 10.708 1.00 84.94 100 VAL A O 1
ATOM 756 N N . HIS A 1 101 ? -8.384 2.727 11.800 1.00 84.94 101 HIS A N 1
ATOM 757 C CA . HIS A 1 101 ? -9.753 2.994 12.224 1.00 84.94 101 HIS A CA 1
ATOM 758 C C . HIS A 1 101 ? -10.261 4.347 11.736 1.00 84.94 101 HIS A C 1
ATOM 760 O O . HIS A 1 101 ? -11.477 4.516 11.607 1.00 84.94 101 HIS A O 1
ATOM 766 N N . SER A 1 102 ? -9.356 5.282 11.446 1.00 86.62 102 SER A N 1
ATOM 767 C CA . SER A 1 102 ? -9.685 6.659 11.088 1.00 86.62 102 SER A CA 1
ATOM 768 C C . SER A 1 102 ? -8.894 7.167 9.882 1.00 86.62 102 SER A C 1
ATOM 770 O O . SER A 1 102 ? -7.869 6.612 9.493 1.00 86.62 102 SER A O 1
ATOM 772 N N . VAL A 1 103 ? -9.401 8.247 9.280 1.00 85.88 103 VAL A N 1
ATOM 773 C CA . VAL A 1 103 ? -8.744 8.954 8.168 1.00 85.88 103 VAL A CA 1
ATOM 774 C C . VAL A 1 103 ? -7.371 9.491 8.574 1.00 85.88 103 VAL A C 1
ATOM 776 O O . VAL A 1 103 ? -6.459 9.495 7.752 1.00 85.88 103 VAL A O 1
ATOM 779 N N . ASP A 1 104 ? -7.225 9.922 9.826 1.00 85.75 104 ASP A N 1
ATOM 780 C CA . ASP A 1 104 ? -5.970 10.461 10.350 1.00 85.75 104 ASP A CA 1
ATOM 781 C C . ASP A 1 104 ? -4.904 9.359 10.412 1.00 85.75 104 ASP A C 1
ATOM 783 O O . ASP A 1 104 ? -3.840 9.478 9.816 1.00 85.75 104 ASP A O 1
ATOM 787 N N . GLU A 1 105 ? -5.255 8.202 10.986 1.00 86.19 105 GLU A N 1
ATOM 788 C CA . GLU A 1 105 ? -4.380 7.020 11.025 1.00 86.19 105 GLU A CA 1
ATOM 789 C C . GLU A 1 105 ? -4.012 6.514 9.625 1.00 86.19 105 GLU A C 1
ATOM 791 O O . GLU A 1 105 ? -2.875 6.112 9.393 1.00 86.19 105 GLU A O 1
ATOM 796 N N . ALA A 1 106 ? -4.954 6.559 8.677 1.00 85.44 106 ALA A N 1
ATOM 797 C CA . ALA A 1 106 ? -4.668 6.231 7.284 1.00 85.44 106 ALA A CA 1
ATOM 798 C C . ALA A 1 106 ? -3.668 7.216 6.664 1.00 85.44 106 ALA A C 1
ATOM 800 O O . ALA A 1 106 ? -2.785 6.800 5.928 1.00 85.44 106 ALA A O 1
ATOM 801 N N . THR A 1 107 ? -3.789 8.508 6.969 1.00 86.25 107 THR A N 1
ATOM 802 C CA . THR A 1 107 ? -2.882 9.539 6.448 1.00 86.25 107 THR A CA 1
ATOM 803 C C . THR A 1 107 ? -1.491 9.414 7.065 1.00 86.25 107 THR A C 1
ATOM 805 O O . THR A 1 107 ? -0.513 9.555 6.355 1.00 86.25 107 THR A O 1
ATOM 808 N N . VAL A 1 108 ? -1.381 9.094 8.357 1.00 87.62 108 VAL A N 1
ATOM 809 C CA . VAL A 1 108 ? -0.086 8.878 9.030 1.00 87.62 108 VAL A CA 1
ATOM 810 C C . VAL A 1 108 ? 0.633 7.626 8.520 1.00 87.62 108 VAL A C 1
ATOM 812 O O . VAL A 1 108 ? 1.860 7.579 8.538 1.00 87.62 108 VAL A O 1
ATOM 815 N N . LEU A 1 109 ? -0.113 6.608 8.082 1.00 85.62 109 LEU A N 1
ATOM 816 C CA . LEU A 1 109 ? 0.470 5.379 7.546 1.00 85.62 109 LEU A CA 1
ATOM 817 C C . LEU A 1 109 ? 1.248 5.607 6.240 1.00 85.62 109 LEU A C 1
ATOM 819 O O . LEU A 1 109 ? 2.223 4.894 6.015 1.00 85.62 109 LEU A O 1
ATOM 823 N N . GLY A 1 110 ? 0.805 6.535 5.383 1.00 77.12 110 GLY A N 1
ATOM 824 C CA . GLY A 1 110 ? 1.421 6.813 4.079 1.00 77.12 110 GLY A CA 1
ATOM 825 C C . GLY A 1 110 ? 2.243 8.087 4.064 1.00 77.12 110 GLY A C 1
ATOM 826 O O . GLY A 1 110 ? 3.394 8.044 3.581 1.00 77.12 110 GLY A O 1
#

InterPro domains:
  IPR022418 Porphobilinogen deaminase, C-terminal [PF03900] (44-110)
  IPR036803 Porphobilinogen deaminase, C-terminal domain superfamily [G3DSA:3.30.160.40] (40-108)
  IPR036803 Porphobilinogen deaminase, C-terminal domain superfamily [SSF54782] (41-103)

Foldseek 3Di:
DDCVVCVVVVNNVVPPDDDDPVHDVAHDACLPPPPPVCPPLSVLQVLLVVLVCVVVVPDPFKDKHKYWDQDDPQQKIKIKIKIAGPVRPDMDIDIDIDRDDDSVSSNVND

Radius of gyration: 14.91 Å; chains: 1; bounding box: 40×29×35 Å

Sequence (110 aa):
MSAAGLERVGLKHRINQYLGSKDGGILHANATIAQPTGRSKSTLACLAERSLMRTLERDWSVRISVEMEWIGQSKALRMSAIVVSLDGSQSAQDTTDTTVHSVDEATVLG